Protein AF-A0A7S1SVM9-F1 (afdb_monomer_lite)

Radius of gyration: 19.33 Å; chains: 1; bounding box: 45×24×55 Å

InterPro domains:
  IPR018108 Mitochondrial carrier protein, transmembrane region [PF00153] (4-77)
  IPR018108 Mitochondrial carrier protein, transmembrane region [PF00153] (90-143)
  IPR018108 Mitochondrial carrier protein, transmembrane region [PS50920] (1-79)
  IPR018108 Mitochondrial carrier protein, transmembrane region [PS50920] (87-148)
  IPR023395 Mitochondrial carrier protein domain superfamily [G3DSA:1.50.40.10] (1-147)
  IPR023395 Mitochondrial carrier protein domain superfamily [SSF103506] (2-143)
  IPR044677 Mitochondrial phosphate carrier protein SLC25A3/Pic2/Mir1-like [PTHR45671] (4-144)

Organism: NCBI:txid63592

Secondary structure (DSSP, 8-state):
-HHHHHHHHHHHHHHHHHHHSPTT-HHHHHHHH-HHHHHHHHHHHH-GGGGGTTHHHHHHHHHHHHHHHHHHHHHHH---TT--THHHHHHHHHHHHHHHHHHHHHHHHHHHHHHHHHH-TTS-SSHHHHHHHHHHHHHHHHHHTT--

Structure (mmCIF, N/CA/C/O backbone):
data_AF-A0A7S1SVM9-F1
#
_entry.id   AF-A0A7S1SVM9-F1
#
loop_
_atom_site.group_PDB
_atom_site.id
_atom_site.type_symbol
_atom_site.label_atom_id
_atom_site.label_alt_id
_atom_site.label_comp_id
_atom_site.label_asym_id
_atom_site.label_entity_id
_atom_site.label_seq_id
_atom_site.pdbx_PDB_ins_code
_atom_site.Cartn_x
_atom_site.Cartn_y
_atom_site.Cartn_z
_atom_site.occupancy
_atom_site.B_iso_or_equiv
_atom_site.auth_seq_id
_atom_site.auth_comp_id
_atom_site.auth_asym_id
_atom_site.auth_atom_id
_atom_site.pdbx_PDB_model_num
ATOM 1 N N . ALA A 1 1 ? 11.012 -4.746 -2.452 1.00 62.59 1 ALA A N 1
ATOM 2 C CA . ALA A 1 1 ? 9.863 -3.818 -2.349 1.00 62.59 1 ALA A CA 1
ATOM 3 C C . ALA A 1 1 ? 8.728 -4.460 -1.556 1.00 62.59 1 ALA A C 1
ATOM 5 O O . ALA A 1 1 ? 8.517 -4.076 -0.416 1.00 62.59 1 ALA A O 1
ATOM 6 N N . CYS A 1 2 ? 8.072 -5.489 -2.097 1.00 73.00 2 CYS A N 1
ATOM 7 C CA . CYS A 1 2 ? 6.959 -6.179 -1.444 1.00 73.00 2 CYS A CA 1
ATOM 8 C C . CYS A 1 2 ? 7.267 -6.712 -0.027 1.00 73.00 2 CYS A C 1
ATOM 10 O O . CYS A 1 2 ? 6.501 -6.457 0.899 1.00 73.00 2 CYS A O 1
ATOM 12 N N . GLU A 1 3 ? 8.406 -7.384 0.173 1.00 71.75 3 GLU A N 1
ATOM 13 C CA . GLU A 1 3 ? 8.820 -7.897 1.492 1.00 71.75 3 GLU A CA 1
ATOM 14 C C . GLU A 1 3 ? 9.016 -6.770 2.515 1.00 71.75 3 GLU A C 1
ATOM 16 O O . GLU A 1 3 ? 8.453 -6.812 3.605 1.00 71.75 3 GLU A O 1
ATOM 21 N N . SER A 1 4 ? 9.738 -5.713 2.133 1.00 74.69 4 SER A N 1
ATOM 22 C CA . SER A 1 4 ? 10.010 -4.552 2.988 1.00 74.69 4 SER A CA 1
ATOM 23 C C . SER A 1 4 ? 8.727 -3.839 3.428 1.00 74.69 4 SER A C 1
ATOM 25 O O . SER A 1 4 ? 8.590 -3.498 4.599 1.00 74.69 4 SER A O 1
ATOM 27 N N . HIS A 1 5 ? 7.766 -3.656 2.517 1.00 79.19 5 HIS A N 1
ATOM 28 C CA . HIS A 1 5 ? 6.472 -3.050 2.846 1.00 79.19 5 HIS A CA 1
ATOM 29 C C . HIS A 1 5 ? 5.581 -3.985 3.670 1.00 79.19 5 HIS A C 1
ATOM 31 O O . HIS A 1 5 ? 4.892 -3.527 4.575 1.00 79.19 5 HIS A O 1
ATOM 37 N N . SER A 1 6 ? 5.631 -5.295 3.417 1.00 78.06 6 SER A N 1
ATOM 38 C CA . SER A 1 6 ? 4.847 -6.280 4.174 1.00 78.06 6 SER A CA 1
ATOM 39 C C . SER A 1 6 ? 5.280 -6.361 5.642 1.00 78.06 6 SER A C 1
ATOM 41 O O . SER A 1 6 ? 4.431 -6.490 6.519 1.00 78.06 6 SER A O 1
ATOM 43 N N . VAL A 1 7 ? 6.580 -6.211 5.926 1.00 84.62 7 VAL A N 1
ATOM 44 C CA . VAL A 1 7 ? 7.110 -6.132 7.303 1.00 84.62 7 VAL A CA 1
ATOM 45 C C . VAL A 1 7 ? 6.631 -4.867 8.029 1.00 84.62 7 VAL A C 1
ATOM 47 O O . VAL A 1 7 ? 6.468 -4.883 9.247 1.00 84.62 7 VAL A O 1
ATOM 50 N N . GLY A 1 8 ? 6.361 -3.783 7.295 1.00 86.12 8 GLY A N 1
ATOM 51 C CA . GLY A 1 8 ? 5.838 -2.527 7.842 1.00 86.12 8 GLY A CA 1
ATOM 52 C C . GLY A 1 8 ? 4.346 -2.546 8.192 1.00 86.12 8 GLY A C 1
ATOM 53 O O . GLY A 1 8 ? 3.898 -1.689 8.951 1.00 86.12 8 GLY A O 1
ATOM 54 N N . VAL A 1 9 ? 3.578 -3.535 7.716 1.00 85.75 9 VAL A N 1
ATOM 55 C CA . VAL A 1 9 ? 2.109 -3.573 7.861 1.00 85.75 9 VAL A CA 1
ATOM 56 C C . VAL A 1 9 ? 1.628 -3.439 9.314 1.00 85.75 9 VAL A C 1
ATOM 58 O O . VAL A 1 9 ? 0.749 -2.610 9.545 1.00 85.75 9 VAL A O 1
ATOM 61 N N . PRO A 1 10 ? 2.206 -4.132 10.318 1.00 85.19 10 PRO A N 1
ATOM 62 C CA . PRO A 1 10 ? 1.804 -3.956 11.717 1.00 85.19 10 PRO A CA 1
ATOM 63 C C . PRO A 1 10 ? 1.913 -2.515 12.210 1.00 85.19 10 PRO A C 1
ATOM 65 O O . PRO A 1 10 ? 1.045 -2.028 12.934 1.00 85.19 10 PRO A O 1
ATOM 68 N N . LEU A 1 11 ? 2.972 -1.816 11.801 1.00 88.00 11 LEU A N 1
ATOM 69 C CA . LEU A 1 11 ? 3.204 -0.428 12.175 1.00 88.00 11 LEU A CA 1
ATOM 70 C C . LEU A 1 11 ? 2.208 0.508 11.481 1.00 88.00 11 LEU A C 1
ATOM 72 O O . LEU A 1 11 ? 1.689 1.435 12.106 1.00 88.00 11 LEU A O 1
ATOM 76 N N . ASP A 1 12 ? 1.935 0.261 10.203 1.00 85.56 12 ASP A N 1
ATOM 77 C CA . ASP A 1 12 ? 1.025 1.076 9.400 1.00 85.56 12 ASP A CA 1
ATOM 78 C C . ASP A 1 12 ? -0.429 0.921 9.858 1.00 85.56 12 ASP A C 1
ATOM 80 O O . ASP A 1 12 ? -1.158 1.913 9.932 1.00 85.56 12 ASP A O 1
ATOM 84 N N . VAL A 1 13 ? -0.836 -0.284 10.271 1.00 85.31 13 VAL A N 1
ATOM 85 C CA . VAL A 1 13 ? -2.142 -0.519 10.906 1.00 85.31 13 VAL A CA 1
ATOM 86 C C . VAL A 1 13 ? -2.278 0.320 12.171 1.00 85.31 13 VAL A C 1
ATOM 88 O O . VAL A 1 13 ? -3.255 1.046 12.326 1.00 85.31 13 VAL A O 1
ATOM 91 N N . VAL A 1 14 ? -1.294 0.289 13.072 1.00 86.50 14 VAL A N 1
ATOM 92 C CA . VAL A 1 14 ? -1.379 1.057 14.325 1.00 86.50 14 VAL A CA 1
ATOM 93 C C . VAL A 1 14 ? -1.470 2.554 14.037 1.00 86.50 14 VAL A C 1
ATOM 95 O O . VAL A 1 14 ? -2.330 3.234 14.593 1.00 86.50 14 VAL A O 1
ATOM 98 N N . LYS A 1 15 ? -0.637 3.074 13.128 1.00 87.56 15 LYS A N 1
ATOM 99 C CA . LYS A 1 15 ? -0.654 4.497 12.759 1.00 87.56 15 LYS A CA 1
ATOM 100 C C . LYS A 1 15 ? -1.991 4.924 12.166 1.00 87.56 15 LYS A C 1
ATOM 102 O O . LYS A 1 15 ? -2.547 5.926 12.602 1.00 87.56 15 LYS A O 1
ATOM 107 N N . THR A 1 16 ? -2.512 4.173 11.202 1.00 85.88 16 THR A N 1
ATOM 108 C CA . THR A 1 16 ? -3.785 4.500 10.543 1.00 85.88 16 THR A CA 1
ATOM 109 C C . THR A 1 16 ? -4.957 4.432 11.521 1.00 85.88 16 THR A C 1
ATOM 111 O O . THR A 1 16 ? -5.773 5.349 11.543 1.00 85.88 16 THR A O 1
ATOM 114 N N . ARG A 1 17 ? -4.999 3.437 12.419 1.00 85.81 17 ARG A N 1
ATOM 115 C CA . ARG A 1 17 ? -6.027 3.344 13.474 1.00 85.81 17 ARG A CA 1
ATOM 116 C C . ARG A 1 17 ? -5.953 4.512 14.458 1.00 85.81 17 ARG A C 1
ATOM 118 O O . ARG A 1 17 ? -6.983 5.085 14.795 1.00 85.81 17 ARG A O 1
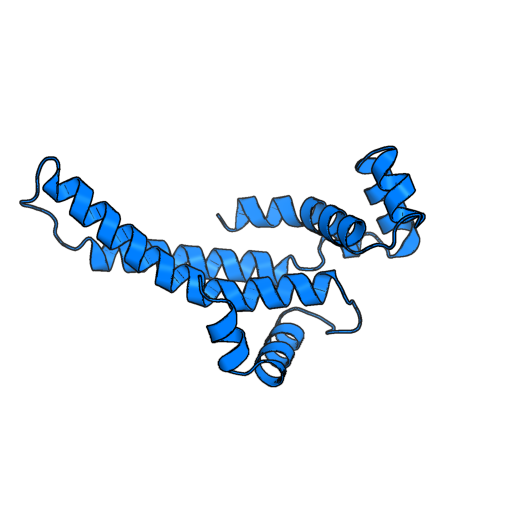ATOM 125 N N . VAL A 1 18 ? -4.753 4.910 14.880 1.00 87.81 18 VAL A N 1
ATOM 126 C CA . VAL A 1 18 ? -4.556 6.072 15.767 1.00 87.81 18 VAL A CA 1
ATOM 127 C C . VAL A 1 18 ? -4.951 7.382 15.076 1.00 87.81 18 VAL A C 1
ATOM 129 O O . VAL A 1 18 ? -5.575 8.236 15.703 1.00 87.81 18 VAL A O 1
ATOM 132 N N . GLN A 1 19 ? -4.621 7.540 13.792 1.00 84.19 19 GLN A N 1
ATOM 133 C CA . GLN A 1 19 ? -4.979 8.722 12.998 1.00 84.19 19 GLN A CA 1
ATOM 134 C C . GLN A 1 19 ? -6.487 8.809 12.722 1.00 84.19 19 GLN A C 1
ATOM 136 O O . GLN A 1 19 ? -7.030 9.909 12.668 1.00 84.19 19 GLN A O 1
ATOM 141 N N . ALA A 1 20 ? -7.160 7.666 12.595 1.00 85.56 20 ALA A N 1
ATOM 142 C CA . ALA A 1 20 ? -8.608 7.565 12.436 1.00 85.56 20 ALA A CA 1
ATOM 143 C C . ALA A 1 20 ? -9.391 7.797 13.734 1.00 85.56 20 ALA A C 1
ATOM 145 O O . ALA A 1 20 ? -10.565 8.168 13.699 1.00 85.56 20 ALA A O 1
ATOM 146 N N . ALA A 1 21 ? -8.771 7.517 14.883 1.00 85.50 21 ALA A N 1
ATOM 147 C CA . ALA A 1 21 ? -9.455 7.544 16.161 1.00 85.50 21 ALA A CA 1
ATOM 148 C C . ALA A 1 21 ? -9.814 8.986 16.581 1.00 85.50 21 ALA A C 1
ATOM 150 O O . ALA A 1 21 ? -8.983 9.895 16.446 1.00 85.50 21 ALA A O 1
ATOM 151 N N . PRO A 1 22 ? -11.015 9.212 17.153 1.00 84.62 22 PRO A N 1
ATOM 152 C CA . PRO A 1 22 ? -11.422 10.524 17.646 1.00 84.62 22 PRO A CA 1
ATOM 153 C C . PRO A 1 22 ? -10.415 11.115 18.637 1.00 84.62 22 PRO A C 1
ATOM 155 O O . PRO A 1 22 ? -9.760 10.389 19.400 1.00 84.62 22 PRO A O 1
ATOM 158 N N . ALA A 1 23 ? -10.320 12.447 18.659 1.00 81.69 23 ALA A N 1
ATOM 159 C CA . ALA A 1 23 ? -9.523 13.158 19.653 1.00 81.69 23 ALA A CA 1
ATOM 160 C C . ALA A 1 23 ? -10.007 12.798 21.070 1.00 81.69 23 ALA A C 1
ATOM 162 O O . ALA A 1 23 ? -11.203 12.835 21.351 1.00 81.69 23 ALA A O 1
ATOM 163 N N . GLY A 1 24 ? -9.079 12.402 21.946 1.00 78.81 24 GLY A N 1
ATOM 164 C CA . GLY A 1 24 ? -9.391 11.954 23.309 1.00 78.81 24 GLY A CA 1
ATOM 165 C C . GLY A 1 24 ? -9.846 10.494 23.440 1.00 78.81 24 GLY A C 1
ATOM 166 O O . GLY A 1 24 ? -10.157 10.061 24.547 1.00 78.81 24 GLY A O 1
ATOM 167 N N . SER A 1 25 ? -9.868 9.711 22.356 1.00 85.25 25 SER A N 1
ATOM 168 C CA . SER A 1 25 ? -10.094 8.263 22.450 1.00 85.25 25 SER A CA 1
ATOM 169 C C . SER A 1 25 ? -8.990 7.567 23.256 1.00 85.25 25 SER A C 1
ATOM 171 O O . SER A 1 25 ? -7.822 7.966 23.217 1.00 85.25 25 SER A O 1
ATOM 173 N N . LYS A 1 26 ? -9.353 6.478 23.947 1.00 85.00 26 LYS A N 1
ATOM 174 C CA . LYS A 1 26 ? -8.404 5.671 24.732 1.00 85.00 26 LYS A CA 1
ATOM 175 C C . LYS A 1 26 ? -7.237 5.179 23.882 1.00 85.00 26 LYS A C 1
ATOM 177 O O . LYS A 1 26 ? -6.097 5.269 24.316 1.00 85.00 26 LYS A O 1
ATOM 182 N N . LEU A 1 27 ? -7.503 4.756 22.645 1.00 84.19 27 LEU A N 1
ATOM 183 C CA . LEU A 1 27 ? -6.464 4.337 21.707 1.00 84.19 27 LEU A CA 1
ATOM 184 C C . LEU A 1 27 ? -5.426 5.443 21.456 1.00 84.19 27 LEU A C 1
ATOM 186 O O . LEU A 1 27 ? -4.224 5.189 21.495 1.00 84.19 27 LEU A O 1
ATOM 190 N N . ARG A 1 28 ? -5.878 6.678 21.226 1.00 83.88 28 ARG A N 1
ATOM 191 C CA . ARG A 1 28 ? -4.982 7.808 20.970 1.00 83.88 28 ARG A CA 1
ATOM 192 C C . ARG A 1 28 ? -4.184 8.195 22.215 1.00 83.88 28 ARG A C 1
ATOM 194 O O . ARG A 1 28 ? -2.979 8.381 22.111 1.00 83.88 28 ARG A O 1
ATOM 201 N N . GLN A 1 29 ? -4.823 8.204 23.385 1.00 86.00 29 GLN A N 1
ATOM 202 C CA . GLN A 1 29 ? -4.141 8.424 24.666 1.00 86.00 29 GLN A CA 1
ATOM 203 C C . GLN A 1 29 ? -3.066 7.359 24.934 1.00 86.00 29 GLN A C 1
ATOM 205 O O . GLN A 1 29 ? -1.963 7.682 25.358 1.00 86.00 29 GLN A O 1
ATOM 210 N N . GLN A 1 30 ? -3.353 6.086 24.650 1.00 85.56 30 GLN A N 1
ATOM 211 C CA . GLN A 1 30 ? -2.375 5.003 24.798 1.00 85.56 30 GLN A CA 1
ATOM 212 C C . GLN A 1 30 ? -1.225 5.134 23.791 1.00 85.56 30 GLN A C 1
ATOM 214 O O . GLN A 1 30 ? -0.070 4.923 24.147 1.00 85.56 30 GLN A O 1
ATOM 219 N N . ALA A 1 31 ? -1.511 5.540 22.552 1.00 85.19 31 ALA A N 1
ATOM 220 C CA . ALA A 1 31 ? -0.481 5.787 21.547 1.00 85.19 31 ALA A CA 1
ATOM 221 C C . ALA A 1 31 ? 0.427 6.987 21.887 1.00 85.19 31 ALA A C 1
ATOM 223 O O . ALA A 1 31 ? 1.602 6.967 21.522 1.00 85.19 31 ALA A O 1
ATOM 224 N N . GLU A 1 32 ? -0.083 7.993 22.607 1.00 84.38 32 GLU A N 1
ATOM 225 C CA . GLU A 1 32 ? 0.701 9.127 23.128 1.00 84.38 32 GLU A CA 1
ATOM 226 C C . GLU A 1 32 ? 1.675 8.708 24.242 1.00 84.38 32 GLU A C 1
ATOM 228 O O . GLU A 1 32 ? 2.777 9.247 24.320 1.00 84.38 32 GLU A O 1
ATOM 233 N N . VAL A 1 33 ? 1.312 7.713 25.062 1.00 86.88 33 VAL A N 1
ATOM 234 C CA . VAL A 1 33 ? 2.223 7.100 26.052 1.00 86.88 33 VAL A CA 1
ATOM 235 C C . VAL A 1 33 ? 3.349 6.330 25.354 1.00 86.88 33 VAL A C 1
ATOM 237 O O . VAL A 1 33 ? 4.490 6.321 25.814 1.00 86.88 33 VAL A O 1
ATOM 240 N N . GLY A 1 34 ? 3.041 5.693 24.225 1.00 86.19 34 GLY A N 1
ATOM 241 C CA . GLY A 1 34 ? 4.030 5.091 23.345 1.00 86.19 34 GLY A CA 1
ATOM 242 C C . GLY A 1 34 ? 3.414 4.129 22.337 1.00 86.19 34 GLY A C 1
ATOM 243 O O . GLY A 1 34 ? 2.353 3.545 22.557 1.00 86.19 34 GLY A O 1
ATOM 244 N N . LEU A 1 35 ? 4.126 3.892 21.234 1.00 84.94 35 LEU A N 1
ATOM 245 C CA . LEU A 1 35 ? 3.648 3.018 20.160 1.00 84.94 35 LEU A CA 1
ATOM 246 C C . LEU A 1 35 ? 3.324 1.598 20.657 1.00 84.94 35 LEU A C 1
ATOM 248 O O . LEU A 1 35 ? 2.315 1.024 20.257 1.00 84.94 35 LEU A O 1
ATOM 252 N N . LEU A 1 36 ? 4.148 1.048 21.555 1.00 87.56 36 LEU A N 1
ATOM 253 C CA . LEU A 1 36 ? 3.915 -0.275 22.140 1.00 87.56 36 LEU A CA 1
ATOM 254 C C . LEU A 1 36 ? 2.648 -0.315 23.003 1.00 87.56 36 LEU A C 1
ATOM 256 O O . LEU A 1 36 ? 1.952 -1.321 22.972 1.00 87.56 36 LEU A O 1
ATOM 260 N N . ALA A 1 37 ? 2.318 0.768 23.714 1.00 87.19 37 ALA A N 1
ATOM 261 C CA . ALA A 1 37 ? 1.077 0.866 24.484 1.00 87.19 37 ALA A CA 1
ATOM 262 C C . ALA A 1 37 ? -0.155 0.947 23.563 1.00 87.19 37 ALA A C 1
ATOM 264 O O . ALA A 1 37 ? -1.177 0.318 23.828 1.00 87.19 37 ALA A O 1
ATOM 265 N N . GLY A 1 38 ? -0.038 1.637 22.423 1.00 86.00 38 GLY A N 1
ATOM 266 C CA . GLY A 1 38 ? -1.055 1.601 21.367 1.00 86.00 38 GLY A CA 1
ATOM 267 C C . GLY A 1 38 ? -1.245 0.199 20.769 1.00 86.00 38 GLY A C 1
ATOM 268 O O . GLY A 1 38 ? -2.377 -0.252 20.603 1.00 86.00 38 GLY A O 1
ATOM 269 N N . VAL A 1 39 ? -0.148 -0.521 20.497 1.00 88.06 39 VAL A N 1
ATOM 270 C CA . VAL A 1 39 ? -0.178 -1.910 19.999 1.00 88.06 39 VAL A CA 1
ATOM 271 C C . VAL A 1 39 ? -0.848 -2.844 21.007 1.00 88.06 39 VAL A C 1
ATOM 273 O O . VAL A 1 39 ? -1.746 -3.594 20.631 1.00 88.06 39 VAL A O 1
ATOM 276 N N . THR A 1 40 ? -0.439 -2.815 22.279 1.00 89.12 40 THR A N 1
ATOM 277 C CA . THR A 1 40 ? -1.001 -3.704 23.308 1.00 89.12 40 THR A CA 1
ATOM 278 C C . THR A 1 40 ? -2.479 -3.429 23.546 1.00 89.12 40 THR A C 1
ATOM 280 O O . THR A 1 40 ? -3.248 -4.378 23.689 1.00 89.12 40 THR A O 1
ATOM 283 N N . HIS A 1 41 ? -2.898 -2.160 23.509 1.00 88.62 41 HIS A N 1
ATOM 284 C CA . HIS A 1 41 ? -4.309 -1.789 23.572 1.00 88.62 41 HIS A CA 1
ATOM 285 C C . HIS A 1 41 ? -5.102 -2.372 22.393 1.00 88.62 41 HIS A C 1
ATOM 287 O O . HIS A 1 41 ? -6.147 -2.981 22.602 1.00 88.62 41 HIS A O 1
ATOM 293 N N . LEU A 1 42 ? -4.584 -2.263 21.162 1.00 85.50 42 LEU A N 1
ATOM 294 C CA . LEU A 1 42 ? -5.225 -2.837 19.971 1.00 85.50 42 LEU A CA 1
ATOM 295 C C . LEU A 1 42 ? -5.373 -4.360 20.052 1.00 85.50 42 LEU A C 1
ATOM 297 O O . LEU A 1 42 ? -6.431 -4.895 19.727 1.00 85.50 42 LEU A O 1
ATOM 301 N N . ILE A 1 43 ? -4.315 -5.055 20.479 1.00 90.25 43 ILE A N 1
ATOM 302 C CA . ILE A 1 43 ? -4.340 -6.514 20.647 1.00 90.25 43 ILE A CA 1
ATOM 303 C C . ILE A 1 43 ? -5.361 -6.906 21.722 1.00 90.25 43 ILE A C 1
ATOM 305 O O . ILE A 1 43 ? -6.068 -7.897 21.549 1.00 90.25 43 ILE A O 1
ATOM 309 N N . GLY A 1 44 ? -5.442 -6.142 22.816 1.00 88.94 44 GLY A N 1
ATOM 310 C CA . GLY A 1 44 ? -6.366 -6.395 23.919 1.00 88.94 44 GLY A CA 1
ATOM 311 C C . GLY A 1 44 ? -7.837 -6.196 23.551 1.00 88.94 44 GLY A C 1
ATOM 312 O O . GLY A 1 44 ? -8.675 -6.977 23.992 1.00 88.94 44 GLY A O 1
ATOM 313 N N . GLU A 1 45 ? -8.156 -5.189 22.735 1.00 87.25 45 GLU A N 1
ATOM 314 C CA . GLU A 1 45 ? -9.539 -4.918 22.322 1.00 87.25 45 GLU A CA 1
ATOM 315 C C . GLU A 1 45 ? -9.994 -5.777 21.140 1.00 87.25 45 GLU A C 1
ATOM 317 O O . GLU A 1 45 ? -11.125 -6.258 21.126 1.00 87.25 45 GLU A O 1
ATOM 322 N N . GLU A 1 46 ? -9.134 -5.970 20.137 1.00 82.88 46 GLU A N 1
ATOM 323 C CA . GLU A 1 46 ? -9.564 -6.509 18.844 1.00 82.88 46 GLU A CA 1
ATOM 324 C C . GLU A 1 46 ? -8.781 -7.746 18.371 1.00 82.88 46 GLU A C 1
ATOM 326 O O . GLU A 1 46 ? -8.991 -8.214 17.241 1.00 82.88 46 GLU A O 1
ATOM 331 N N . GLY A 1 47 ? -7.891 -8.270 19.219 1.00 87.75 47 GLY A N 1
ATOM 332 C CA . GLY A 1 47 ? -7.077 -9.458 18.973 1.00 87.75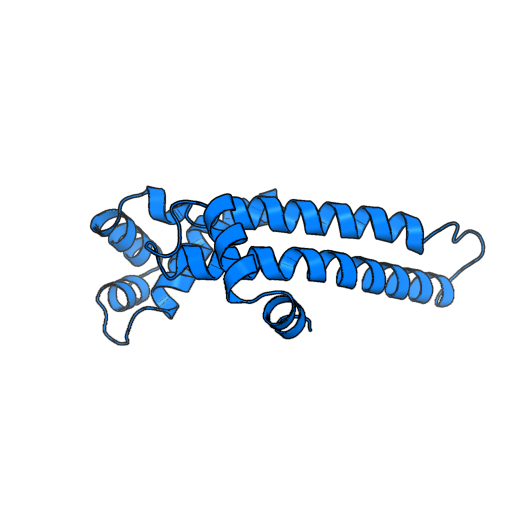 47 GLY A CA 1
ATOM 333 C C . GLY A 1 47 ? -5.812 -9.203 18.139 1.00 87.75 47 GLY A C 1
ATOM 334 O O . GLY A 1 47 ? -5.707 -8.203 17.430 1.00 87.75 47 GLY A O 1
ATOM 335 N N . PRO A 1 48 ? -4.833 -10.127 18.164 1.00 86.81 48 PRO A N 1
ATOM 336 C CA . PRO A 1 48 ? -3.536 -9.944 17.503 1.00 86.81 48 PRO A CA 1
ATOM 337 C C . PRO A 1 48 ? -3.608 -9.942 15.970 1.00 86.81 48 PRO A C 1
ATOM 339 O O . PRO A 1 48 ? -2.742 -9.366 15.314 1.00 86.81 48 PRO A O 1
ATOM 342 N N . SER A 1 49 ? -4.647 -10.543 15.381 1.00 85.38 49 SER A N 1
ATOM 343 C CA . SER A 1 49 ? -4.826 -10.608 13.926 1.00 85.38 49 SER A CA 1
ATOM 344 C C . SER A 1 49 ? -5.025 -9.236 13.276 1.00 85.38 49 SER A C 1
ATOM 346 O O . SER A 1 49 ? -4.818 -9.108 12.070 1.00 85.38 49 SER A O 1
ATOM 348 N N . ILE A 1 50 ? -5.381 -8.206 14.056 1.00 84.06 50 ILE A N 1
ATOM 349 C CA . ILE A 1 50 ? -5.550 -6.835 13.560 1.00 84.06 50 ILE A CA 1
ATOM 350 C C . ILE A 1 50 ? -4.293 -6.281 12.914 1.00 84.06 50 ILE A C 1
ATOM 352 O O . ILE A 1 50 ? -4.363 -5.609 11.895 1.00 84.06 50 ILE A O 1
ATOM 356 N N . LEU A 1 51 ? -3.129 -6.613 13.467 1.00 85.75 51 LEU A N 1
ATOM 357 C CA . LEU A 1 51 ? -1.853 -6.062 13.025 1.00 85.75 51 LEU A CA 1
ATOM 358 C C . LEU A 1 51 ? -1.477 -6.524 11.613 1.00 85.75 51 LEU A C 1
ATOM 360 O O . LEU A 1 51 ? -0.616 -5.931 10.976 1.00 85.75 51 LEU A O 1
ATOM 364 N N . LEU A 1 52 ? -2.122 -7.577 11.113 1.00 85.94 52 LEU A N 1
ATOM 365 C CA . LEU A 1 52 ? -1.917 -8.099 9.764 1.00 85.94 52 LEU A CA 1
ATOM 366 C C . LEU A 1 52 ? -3.052 -7.699 8.810 1.00 85.94 52 LEU A C 1
ATOM 368 O O . LEU A 1 52 ? -3.059 -8.097 7.641 1.00 85.94 52 LEU A O 1
ATOM 372 N N . GLN A 1 53 ? -4.020 -6.906 9.277 1.00 82.94 53 GLN A N 1
ATOM 373 C CA . GLN A 1 53 ? -5.102 -6.410 8.438 1.00 82.94 53 GLN A CA 1
ATOM 374 C C . GLN A 1 53 ? -4.526 -5.503 7.347 1.00 82.94 53 GLN A C 1
ATOM 376 O O . GLN A 1 53 ? -3.763 -4.582 7.611 1.00 82.94 53 GLN A O 1
ATOM 381 N N . GLY A 1 54 ? -4.852 -5.799 6.088 1.00 80.31 54 GLY A N 1
ATOM 382 C CA . GLY A 1 54 ? -4.267 -5.094 4.944 1.00 80.31 54 GLY A CA 1
ATOM 383 C C . GLY A 1 54 ? -2.936 -5.667 4.436 1.00 80.31 54 GLY A C 1
ATOM 384 O O . GLY A 1 54 ? -2.436 -5.176 3.426 1.00 80.31 54 GLY A O 1
ATOM 385 N N . MET A 1 55 ? -2.405 -6.750 5.021 1.00 86.12 55 MET A N 1
ATOM 386 C CA . MET A 1 55 ? -1.181 -7.402 4.526 1.00 86.12 55 MET A CA 1
ATOM 387 C C . MET A 1 55 ? -1.330 -7.954 3.100 1.00 86.12 55 MET A C 1
ATOM 389 O O . MET A 1 55 ? -0.445 -7.758 2.275 1.00 86.12 55 MET A O 1
ATOM 393 N N . GLY A 1 56 ? -2.459 -8.599 2.785 1.00 85.31 56 GLY A N 1
ATOM 394 C CA . GLY A 1 56 ? -2.742 -9.125 1.441 1.00 85.31 56 GLY A CA 1
ATOM 395 C C . GLY A 1 56 ? -2.722 -8.051 0.339 1.00 85.31 56 GLY A C 1
ATOM 396 O O . GLY A 1 56 ? -1.964 -8.204 -0.618 1.00 85.31 56 GLY A O 1
ATOM 397 N N . PRO A 1 57 ? -3.493 -6.951 0.477 1.00 85.06 57 PRO A N 1
ATOM 398 C CA . PRO A 1 57 ? -3.444 -5.822 -0.450 1.00 85.06 57 PRO A CA 1
ATOM 399 C C . PRO A 1 57 ? -2.045 -5.204 -0.583 1.00 85.06 57 PRO A C 1
ATOM 401 O O . PRO A 1 57 ? -1.618 -4.928 -1.698 1.00 85.06 57 PRO A O 1
ATOM 404 N N . THR A 1 58 ? -1.311 -5.027 0.525 1.00 85.31 58 THR A N 1
ATOM 405 C CA . THR A 1 58 ? 0.061 -4.489 0.508 1.00 85.31 58 THR A CA 1
ATOM 406 C C . THR A 1 58 ? 1.002 -5.400 -0.270 1.00 85.31 58 THR A C 1
ATOM 408 O O . THR A 1 58 ? 1.684 -4.946 -1.186 1.00 85.31 58 THR A O 1
ATOM 411 N N . PHE A 1 59 ? 1.018 -6.693 0.057 1.00 87.50 59 PHE A N 1
ATOM 412 C CA . PHE A 1 59 ? 1.883 -7.655 -0.612 1.00 87.50 59 PHE A CA 1
ATOM 413 C C . PHE A 1 59 ? 1.579 -7.691 -2.114 1.00 87.50 59 PHE A C 1
ATOM 415 O O . PHE A 1 59 ? 2.452 -7.461 -2.947 1.00 87.50 59 PHE A O 1
ATOM 422 N N . PHE A 1 60 ? 0.313 -7.906 -2.476 1.00 86.81 60 PHE A N 1
ATOM 423 C CA . PHE A 1 60 ? -0.072 -8.029 -3.877 1.00 86.81 60 PHE A CA 1
ATOM 424 C C . PHE A 1 60 ? 0.124 -6.719 -4.657 1.00 86.81 60 PHE A C 1
ATOM 426 O O . PHE A 1 60 ? 0.621 -6.748 -5.779 1.00 86.81 60 PHE A O 1
ATOM 433 N N . GLY A 1 61 ? -0.181 -5.571 -4.047 1.00 85.69 61 GLY A N 1
ATOM 434 C CA . GLY A 1 61 ? 0.035 -4.250 -4.634 1.00 85.69 61 GLY A CA 1
ATOM 435 C C . GLY A 1 61 ? 1.489 -3.993 -4.992 1.00 85.69 61 GLY A C 1
ATOM 436 O O . GLY A 1 61 ? 1.806 -3.756 -6.157 1.00 85.69 61 GLY A O 1
ATOM 437 N N . TYR A 1 62 ? 2.392 -4.089 -4.017 1.00 87.38 62 TYR A N 1
ATOM 438 C CA . TYR A 1 62 ? 3.813 -3.829 -4.259 1.00 87.38 62 TYR A CA 1
ATOM 439 C C . TYR A 1 62 ? 4.485 -4.917 -5.101 1.00 87.38 62 TYR A C 1
ATOM 441 O O . TYR A 1 62 ? 5.493 -4.645 -5.757 1.00 87.38 62 TYR A O 1
ATOM 449 N N . PHE A 1 63 ? 3.945 -6.139 -5.107 1.00 89.56 63 PHE A N 1
ATOM 450 C CA . PHE A 1 63 ? 4.359 -7.173 -6.050 1.00 89.56 63 PHE A CA 1
ATOM 451 C C . PHE A 1 63 ? 4.041 -6.752 -7.490 1.00 89.56 63 PHE A C 1
ATOM 453 O O . PHE A 1 63 ? 4.955 -6.659 -8.306 1.00 89.56 63 PHE A O 1
ATOM 460 N N . VAL A 1 64 ? 2.780 -6.413 -7.780 1.00 88.06 64 VAL A N 1
ATOM 461 C CA . VAL A 1 64 ? 2.340 -5.987 -9.118 1.00 88.06 64 VAL A CA 1
ATOM 462 C C . VAL A 1 64 ? 3.061 -4.714 -9.563 1.00 88.06 64 VAL A C 1
ATOM 464 O O . VAL A 1 64 ? 3.587 -4.677 -10.675 1.00 88.06 64 VAL A O 1
ATOM 467 N N . GLN A 1 65 ? 3.165 -3.704 -8.692 1.00 88.88 65 GLN A N 1
ATOM 468 C CA . GLN A 1 65 ? 3.901 -2.471 -8.986 1.00 88.88 65 GLN A CA 1
ATOM 469 C C . GLN A 1 65 ? 5.361 -2.771 -9.346 1.00 88.88 65 GLN A C 1
ATOM 471 O O . GLN A 1 65 ? 5.865 -2.264 -10.345 1.00 88.88 65 GLN A O 1
ATOM 476 N N . GLY A 1 66 ? 6.038 -3.611 -8.555 1.00 87.88 66 GLY A N 1
ATOM 477 C CA . GLY A 1 66 ? 7.426 -3.996 -8.798 1.00 87.88 66 GLY A CA 1
ATOM 478 C C . GLY A 1 66 ? 7.594 -4.728 -10.128 1.00 87.88 66 GLY A C 1
ATOM 479 O O . GLY A 1 66 ? 8.450 -4.352 -10.929 1.00 87.88 66 GLY A O 1
ATOM 480 N N . SER A 1 67 ? 6.756 -5.732 -10.395 1.00 89.44 67 SER A N 1
ATOM 481 C CA . SER A 1 67 ? 6.783 -6.491 -11.649 1.00 89.44 67 SER A CA 1
ATOM 482 C C . SER A 1 67 ? 6.569 -5.594 -12.867 1.00 89.44 67 SER A C 1
ATOM 484 O O . SER A 1 67 ? 7.335 -5.682 -13.827 1.00 89.44 67 SER A O 1
ATOM 486 N N . LEU A 1 68 ? 5.577 -4.699 -12.817 1.00 90.25 68 LEU A N 1
ATOM 487 C CA . LEU A 1 68 ? 5.297 -3.761 -13.903 1.00 90.25 68 LEU A CA 1
ATOM 488 C C . LEU A 1 68 ? 6.441 -2.769 -14.088 1.00 90.25 68 LEU A C 1
ATOM 490 O O . LEU A 1 68 ? 6.952 -2.644 -15.195 1.00 90.25 68 LEU A O 1
ATOM 494 N N . LYS A 1 69 ? 6.901 -2.126 -13.013 1.00 89.69 69 LYS A N 1
ATOM 495 C CA . LYS A 1 69 ? 7.986 -1.142 -13.057 1.00 89.69 69 LYS A CA 1
ATOM 496 C C . LYS A 1 69 ? 9.255 -1.714 -13.678 1.00 89.69 69 LYS A C 1
ATOM 498 O O . LYS A 1 69 ? 9.790 -1.130 -14.613 1.00 89.69 69 LYS A O 1
ATOM 503 N N . TYR A 1 70 ? 9.750 -2.848 -13.181 1.00 89.69 70 TYR A N 1
ATOM 504 C CA . TYR A 1 70 ? 11.005 -3.419 -13.681 1.00 89.69 70 TYR A CA 1
ATOM 505 C C . TYR A 1 70 ? 10.847 -4.078 -15.055 1.00 89.69 70 TYR A C 1
ATOM 507 O O . TYR A 1 70 ? 11.777 -4.019 -15.859 1.00 89.69 70 TYR A O 1
ATOM 515 N N . GLY A 1 71 ? 9.683 -4.668 -15.345 1.00 90.88 71 GLY A N 1
ATOM 516 C CA . GLY A 1 71 ? 9.381 -5.228 -16.661 1.00 90.88 71 GLY A CA 1
ATOM 517 C C . GLY A 1 71 ? 9.303 -4.145 -17.736 1.00 90.88 71 GLY A C 1
ATOM 518 O O . GLY A 1 71 ? 10.037 -4.195 -18.722 1.00 90.88 71 GLY A O 1
ATOM 519 N N . LEU A 1 72 ? 8.477 -3.119 -17.515 1.00 89.50 72 LEU A N 1
ATOM 520 C CA . LEU A 1 72 ? 8.315 -1.994 -18.439 1.00 89.50 72 LEU A CA 1
ATOM 521 C C . LEU A 1 72 ? 9.583 -1.158 -18.548 1.00 89.50 72 LEU A C 1
ATOM 523 O O . LEU A 1 72 ? 9.911 -0.723 -19.645 1.00 89.50 72 LEU A O 1
ATOM 527 N N . TYR A 1 73 ? 10.340 -0.980 -17.462 1.00 89.81 73 TYR A N 1
ATOM 528 C CA . TYR A 1 73 ? 11.618 -0.276 -17.531 1.00 89.81 73 TYR A CA 1
ATOM 529 C C . TYR A 1 73 ? 12.582 -0.942 -18.518 1.00 89.81 73 TYR A C 1
ATOM 531 O O . TYR A 1 73 ? 13.234 -0.238 -19.280 1.00 89.81 73 TYR A O 1
ATOM 539 N N . GLN A 1 74 ? 12.656 -2.277 -18.560 1.00 88.88 74 GLN A N 1
ATOM 540 C CA . GLN A 1 74 ? 13.505 -2.965 -19.540 1.00 88.88 74 GLN A CA 1
ATOM 541 C C . GLN A 1 74 ? 13.007 -2.776 -20.976 1.00 88.88 74 GLN A C 1
ATOM 543 O O . GLN A 1 74 ? 13.816 -2.554 -21.875 1.00 88.88 74 GLN A O 1
ATOM 548 N N . VAL A 1 75 ? 11.688 -2.793 -21.181 1.00 88.94 75 VAL A N 1
ATOM 549 C CA . VAL A 1 75 ? 11.077 -2.545 -22.495 1.00 88.94 75 VAL A CA 1
ATOM 550 C C . VAL A 1 75 ? 11.332 -1.109 -22.964 1.00 88.94 75 VAL A C 1
ATOM 552 O O . VAL A 1 75 ? 11.762 -0.902 -24.094 1.00 88.94 75 VAL A O 1
ATOM 555 N N . PHE A 1 76 ? 11.109 -0.117 -22.101 1.00 86.12 76 PHE A N 1
ATOM 556 C CA . PHE A 1 76 ? 11.249 1.305 -22.430 1.00 86.12 76 PHE A CA 1
ATOM 557 C C . PHE A 1 76 ? 12.700 1.763 -22.525 1.00 86.12 76 PHE A C 1
ATOM 559 O O . PHE A 1 76 ? 13.023 2.614 -23.352 1.00 86.12 76 PHE A O 1
ATOM 566 N N . LYS A 1 77 ? 13.590 1.200 -21.703 1.00 84.44 77 LYS A N 1
ATOM 567 C CA . LYS A 1 77 ? 15.025 1.460 -21.819 1.00 84.44 77 LYS A CA 1
ATOM 568 C C . LYS A 1 77 ? 15.554 0.961 -23.164 1.00 84.44 77 LYS A C 1
ATOM 570 O O . LYS A 1 77 ? 16.390 1.650 -23.751 1.00 84.44 77 LYS A O 1
ATOM 575 N N . GLY A 1 78 ? 15.034 -0.169 -23.656 1.00 82.50 78 GLY A N 1
ATOM 576 C CA . GLY A 1 78 ? 15.401 -0.748 -24.946 1.00 82.50 78 GLY A CA 1
ATOM 577 C C . GLY A 1 78 ? 16.914 -0.913 -25.100 1.00 82.50 78 GLY A C 1
ATOM 578 O O . GLY A 1 78 ? 17.659 -0.936 -24.114 1.00 82.50 78 GLY A O 1
ATOM 579 N N . ASP A 1 79 ? 17.382 -0.991 -26.344 1.00 73.81 79 ASP A N 1
ATOM 580 C CA . ASP A 1 79 ? 18.813 -0.899 -26.608 1.00 73.81 79 ASP A CA 1
ATOM 581 C C . ASP A 1 79 ? 19.251 0.571 -26.569 1.00 73.81 79 ASP A C 1
ATOM 583 O O . ASP A 1 79 ? 18.979 1.355 -27.476 1.00 73.81 79 ASP A O 1
ATOM 587 N N . SER A 1 80 ? 19.893 0.963 -25.469 1.00 78.44 80 SER A N 1
ATOM 588 C CA . SER A 1 80 ? 20.487 2.295 -25.316 1.00 78.44 80 SER A CA 1
ATOM 589 C C . SER A 1 80 ? 21.934 2.348 -25.834 1.00 78.44 80 SER A C 1
ATOM 591 O O . SER A 1 80 ? 22.631 3.328 -25.554 1.00 78.44 80 SER A O 1
ATOM 593 N N . ALA A 1 81 ? 22.418 1.304 -26.527 1.00 71.56 81 ALA A N 1
ATOM 594 C CA . ALA A 1 81 ? 23.767 1.238 -27.084 1.00 71.56 81 ALA A CA 1
ATOM 595 C C . ALA A 1 81 ? 23.976 2.345 -28.130 1.00 71.56 81 ALA A C 1
ATOM 597 O O . ALA A 1 81 ? 23.633 2.221 -29.300 1.00 71.56 81 ALA A O 1
ATOM 598 N N . GLY A 1 82 ? 24.515 3.476 -27.681 1.00 79.00 82 GLY A N 1
ATOM 599 C CA . GLY A 1 82 ? 24.747 4.659 -28.510 1.00 79.00 82 GLY A CA 1
ATOM 600 C C . GLY A 1 82 ? 24.488 5.967 -27.772 1.00 79.00 82 GLY A C 1
ATOM 601 O O . GLY A 1 82 ? 25.076 6.988 -28.120 1.00 79.00 82 GLY A O 1
ATOM 602 N N . LEU A 1 83 ? 23.676 5.948 -26.709 1.00 85.25 83 LEU A N 1
ATOM 603 C CA . LEU A 1 83 ? 23.526 7.106 -25.834 1.00 85.25 83 LEU A CA 1
ATOM 604 C C . LEU A 1 83 ? 24.655 7.156 -24.802 1.00 85.25 83 LEU A C 1
ATOM 606 O O . LEU A 1 83 ? 24.960 6.170 -24.133 1.00 85.25 83 LEU A O 1
ATOM 610 N N . VAL A 1 84 ? 25.233 8.342 -24.621 1.00 90.69 84 VAL A N 1
ATOM 611 C CA . VAL A 1 84 ? 26.283 8.623 -23.633 1.00 90.69 84 VAL A CA 1
ATOM 612 C C . VAL A 1 84 ? 26.016 9.946 -22.917 1.00 90.69 84 VAL A C 1
ATOM 614 O O . VAL A 1 84 ? 25.306 10.819 -23.420 1.00 90.69 84 VAL A O 1
ATOM 617 N N . GLY A 1 85 ? 26.575 10.092 -21.714 1.00 91.69 85 GLY A N 1
ATOM 618 C CA . GLY A 1 85 ? 26.461 11.314 -20.918 1.00 91.69 85 GLY A CA 1
ATOM 619 C C . GLY A 1 85 ? 25.011 11.680 -20.581 1.00 91.69 85 GLY A C 1
ATOM 620 O O . GLY A 1 85 ? 24.204 10.820 -20.230 1.00 91.69 85 GLY A O 1
ATOM 621 N N . ALA A 1 86 ? 24.675 12.967 -20.692 1.00 91.50 86 ALA A N 1
ATOM 622 C CA . ALA A 1 86 ? 23.363 13.495 -20.310 1.00 91.50 86 ALA A CA 1
ATOM 623 C C . ALA A 1 86 ? 22.194 12.863 -21.087 1.00 91.50 86 ALA A C 1
ATOM 625 O O . ALA A 1 86 ? 21.123 12.665 -20.519 1.00 91.50 86 ALA A O 1
ATOM 626 N N . ALA A 1 87 ? 22.400 12.498 -22.357 1.00 86.94 87 ALA A N 1
ATOM 627 C CA . ALA A 1 87 ? 21.355 11.900 -23.184 1.00 86.94 87 ALA A CA 1
ATOM 628 C C . ALA A 1 87 ? 20.954 10.501 -22.678 1.00 86.94 87 ALA A C 1
ATOM 630 O O . ALA A 1 87 ? 19.768 10.179 -22.622 1.00 86.94 87 ALA A O 1
ATOM 631 N N . LEU A 1 88 ? 21.927 9.700 -22.225 1.00 90.62 88 LEU A N 1
ATOM 632 C CA . LEU A 1 88 ? 21.663 8.396 -21.607 1.00 90.62 88 LEU A CA 1
ATOM 633 C C . LEU A 1 88 ? 20.888 8.544 -20.294 1.00 90.62 88 LEU A C 1
ATOM 635 O O . LEU A 1 88 ? 19.942 7.797 -20.050 1.00 90.62 88 LEU A O 1
ATOM 639 N N . VAL A 1 89 ? 21.277 9.515 -19.463 1.00 90.56 89 VAL A N 1
ATOM 640 C CA . VAL A 1 89 ? 20.596 9.790 -18.190 1.00 90.56 89 VAL A CA 1
ATOM 641 C C . VAL A 1 89 ? 19.151 10.212 -18.442 1.00 90.56 89 VAL A C 1
ATOM 643 O O . VAL A 1 89 ? 18.244 9.657 -17.828 1.00 90.56 89 VAL A O 1
ATOM 646 N N . LEU A 1 90 ? 18.918 11.134 -19.381 1.00 91.56 90 LEU A N 1
ATOM 647 C CA . LEU A 1 90 ? 17.575 11.600 -19.719 1.00 91.56 90 LEU A CA 1
ATOM 648 C C . LEU A 1 90 ? 16.687 10.448 -20.212 1.00 91.56 90 LEU A C 1
ATOM 650 O O . LEU A 1 90 ? 15.566 10.295 -19.732 1.00 91.56 90 LEU A O 1
ATOM 654 N N . HIS A 1 91 ? 17.205 9.601 -21.109 1.00 89.81 91 HIS A N 1
ATOM 655 C CA . HIS A 1 91 ? 16.481 8.429 -21.615 1.00 89.81 91 HIS A CA 1
ATOM 656 C C . HIS A 1 91 ? 16.093 7.466 -20.489 1.00 89.81 91 HIS A C 1
ATOM 658 O O . HIS A 1 91 ? 14.946 7.036 -20.397 1.00 89.81 91 HIS A O 1
ATOM 664 N N . GLN A 1 92 ? 17.023 7.177 -19.575 1.00 90.00 92 GLN A N 1
ATOM 665 C CA . GLN A 1 92 ? 16.757 6.306 -18.430 1.00 90.00 92 GLN A CA 1
ATOM 666 C C . GLN A 1 92 ? 15.739 6.903 -17.457 1.00 90.00 92 GLN A C 1
ATOM 668 O O . GLN A 1 92 ? 14.920 6.154 -16.929 1.00 90.00 92 GLN A O 1
ATOM 673 N N . VAL A 1 93 ? 15.773 8.218 -17.224 1.00 92.69 93 VAL A N 1
ATOM 674 C CA . VAL A 1 93 ? 14.801 8.908 -16.365 1.00 92.69 93 VAL A CA 1
ATOM 675 C C . VAL A 1 93 ? 13.412 8.865 -16.991 1.00 92.69 93 VAL A C 1
ATOM 677 O O . VAL A 1 93 ? 12.466 8.486 -16.312 1.00 92.69 93 VAL A O 1
ATOM 680 N N . VAL A 1 94 ? 13.278 9.175 -18.283 1.00 91.56 94 VAL A N 1
ATOM 681 C CA . VAL A 1 94 ? 11.980 9.121 -18.977 1.00 91.56 94 VAL A CA 1
ATOM 682 C C . VAL A 1 94 ? 11.427 7.696 -18.997 1.00 91.56 94 VAL A C 1
ATOM 684 O O . VAL A 1 94 ? 10.263 7.490 -18.658 1.00 91.56 94 VAL A O 1
ATOM 687 N N . ALA A 1 95 ? 12.264 6.702 -19.312 1.00 91.25 95 ALA A N 1
ATOM 688 C CA . ALA A 1 95 ? 11.873 5.295 -19.288 1.00 91.25 95 ALA A CA 1
ATOM 689 C C . ALA A 1 95 ? 11.453 4.832 -17.883 1.00 91.25 95 ALA A C 1
ATOM 691 O O . ALA A 1 95 ? 10.459 4.121 -17.735 1.00 91.25 95 ALA A O 1
ATOM 692 N N . ALA A 1 96 ? 12.186 5.245 -16.843 1.00 90.50 96 ALA A N 1
ATOM 693 C CA . ALA A 1 96 ? 11.852 4.927 -15.459 1.00 90.50 96 ALA A CA 1
ATOM 694 C C . ALA A 1 96 ? 10.537 5.582 -15.027 1.00 90.50 96 ALA A C 1
ATOM 696 O O . ALA A 1 96 ? 9.689 4.891 -14.469 1.00 90.50 96 ALA A O 1
ATOM 697 N N . SER A 1 97 ? 10.343 6.869 -15.320 1.00 91.19 97 SER A N 1
ATOM 698 C CA . SER A 1 97 ? 9.115 7.594 -14.987 1.00 91.19 97 SER A CA 1
ATOM 699 C C . SER A 1 97 ? 7.900 6.983 -15.679 1.00 91.19 97 SER A C 1
ATOM 701 O O . SER A 1 97 ? 6.909 6.701 -15.017 1.00 91.19 97 SER A O 1
ATOM 703 N N . ALA A 1 98 ? 7.991 6.689 -16.981 1.00 90.56 98 ALA A N 1
ATOM 704 C CA . ALA A 1 98 ? 6.899 6.062 -17.724 1.00 90.56 98 ALA A CA 1
ATOM 705 C C . ALA A 1 98 ? 6.533 4.676 -17.164 1.00 90.56 98 ALA A C 1
ATOM 707 O O . ALA A 1 98 ? 5.355 4.353 -17.017 1.00 90.56 98 ALA A O 1
ATOM 708 N N . ALA A 1 99 ? 7.533 3.858 -16.817 1.00 89.69 99 ALA A N 1
ATOM 709 C CA . ALA A 1 99 ? 7.300 2.551 -16.205 1.00 89.69 99 ALA A CA 1
ATOM 710 C C . ALA A 1 99 ? 6.679 2.668 -14.802 1.00 89.69 99 ALA A C 1
ATOM 712 O O . ALA A 1 99 ? 5.803 1.877 -14.442 1.00 89.69 99 ALA A O 1
ATOM 713 N N . ASP A 1 100 ? 7.112 3.657 -14.018 1.00 88.75 100 ASP A N 1
ATOM 714 C CA . ASP A 1 100 ? 6.609 3.899 -12.667 1.00 88.75 100 ASP A CA 1
ATOM 715 C C . ASP A 1 100 ? 5.160 4.401 -12.679 1.00 88.75 100 ASP A C 1
ATOM 717 O O . ASP A 1 100 ? 4.358 3.906 -11.895 1.00 88.75 100 ASP A O 1
ATOM 721 N N . THR A 1 101 ? 4.769 5.277 -13.614 1.00 89.12 101 THR A N 1
ATOM 722 C CA . THR A 1 101 ? 3.373 5.734 -13.750 1.00 89.12 101 THR A CA 1
ATOM 723 C C . THR A 1 101 ? 2.417 4.566 -14.001 1.00 89.12 101 THR A C 1
ATOM 725 O O . THR A 1 101 ? 1.369 4.470 -13.360 1.00 89.12 101 THR A O 1
ATOM 728 N N . VAL A 1 102 ? 2.790 3.628 -14.878 1.00 87.81 102 VAL A N 1
ATOM 729 C CA . VAL A 1 102 ? 1.973 2.433 -15.152 1.00 87.81 102 VAL A CA 1
ATOM 730 C C . VAL A 1 102 ? 1.907 1.516 -13.930 1.00 87.81 102 VAL A C 1
ATOM 732 O O . VAL A 1 102 ? 0.827 1.052 -13.563 1.00 87.81 102 VAL A O 1
ATOM 735 N N . GLY A 1 103 ? 3.043 1.281 -13.265 1.00 87.25 103 GLY A N 1
ATOM 736 C CA . GLY A 1 103 ? 3.084 0.485 -12.037 1.00 87.25 103 GLY A CA 1
ATOM 737 C C . GLY A 1 103 ? 2.232 1.090 -10.919 1.00 87.25 103 GLY A C 1
ATOM 738 O O . GLY A 1 103 ? 1.482 0.375 -10.256 1.00 87.25 103 GLY A O 1
ATOM 739 N N . SER A 1 104 ? 2.306 2.407 -10.740 1.00 85.94 104 SER A N 1
ATOM 740 C CA . SER A 1 104 ? 1.559 3.147 -9.723 1.00 85.94 104 SER A CA 1
ATOM 741 C C . SER A 1 104 ? 0.058 3.169 -10.015 1.00 85.94 104 SER A C 1
ATOM 743 O O . SER A 1 104 ? -0.729 2.966 -9.099 1.00 85.94 104 SER A O 1
ATOM 745 N N . THR A 1 105 ? -0.352 3.259 -11.284 1.00 85.62 105 THR A N 1
ATOM 746 C CA . THR A 1 105 ? -1.770 3.144 -11.684 1.00 85.62 105 THR A CA 1
ATOM 747 C C . THR A 1 105 ? -2.380 1.806 -11.252 1.00 85.62 105 THR A C 1
ATOM 749 O O . THR A 1 105 ? -3.511 1.753 -10.776 1.00 85.62 105 THR A O 1
ATOM 752 N N . ALA A 1 106 ? -1.621 0.713 -11.376 1.00 84.94 106 ALA A N 1
ATOM 753 C CA . ALA A 1 106 ? -2.057 -0.603 -10.913 1.00 84.94 106 ALA A CA 1
ATOM 754 C C . ALA A 1 106 ? -2.029 -0.743 -9.377 1.00 84.94 106 ALA A C 1
ATOM 756 O O . ALA A 1 106 ? -2.805 -1.517 -8.815 1.00 84.94 106 ALA A O 1
ATOM 757 N N . LEU A 1 107 ? -1.148 -0.003 -8.694 1.00 85.75 107 LEU A N 1
ATOM 758 C CA . LEU A 1 107 ? -1.014 -0.011 -7.236 1.00 85.75 107 LEU A CA 1
ATOM 759 C C . LEU A 1 107 ? -2.131 0.775 -6.529 1.00 85.75 107 LEU A C 1
ATOM 761 O O . LEU A 1 107 ? -2.638 0.301 -5.511 1.00 85.75 107 LEU A O 1
ATOM 765 N N . CYS A 1 108 ? -2.537 1.934 -7.058 1.00 85.94 108 CYS A N 1
ATOM 766 C CA . CYS A 1 108 ? -3.543 2.820 -6.454 1.00 85.94 108 CYS A CA 1
ATOM 767 C C . CYS A 1 108 ? -4.815 2.102 -5.949 1.00 85.94 108 CYS A C 1
ATOM 769 O O . CYS A 1 108 ? -5.145 2.244 -4.767 1.00 85.94 108 CYS A O 1
ATOM 771 N N . PRO A 1 109 ? -5.518 1.268 -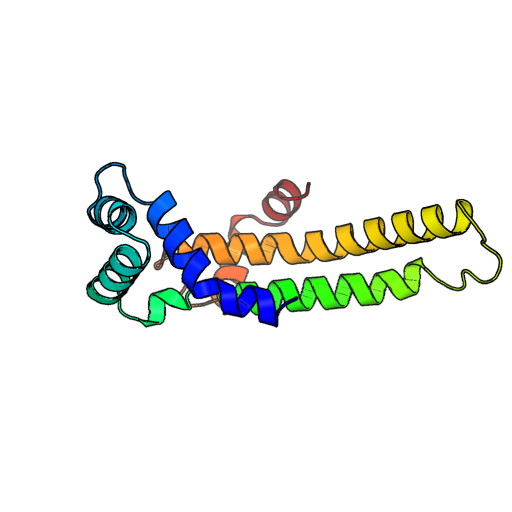6.746 1.00 82.75 109 PRO A N 1
ATOM 772 C CA . PRO A 1 109 ? -6.732 0.592 -6.270 1.00 82.75 109 PRO A CA 1
ATOM 773 C C . PRO A 1 109 ? -6.469 -0.420 -5.144 1.00 82.75 109 PRO A C 1
ATOM 775 O O . PRO A 1 109 ? -7.329 -0.677 -4.294 1.00 82.75 109 PRO A O 1
ATOM 778 N N . LEU A 1 110 ? -5.269 -0.999 -5.108 1.00 85.56 110 LEU A N 1
ATOM 779 C CA . LEU A 1 110 ? -4.863 -1.954 -4.080 1.00 85.56 110 LEU A CA 1
ATOM 780 C C . LEU A 1 110 ? -4.545 -1.234 -2.763 1.00 85.56 110 LEU A C 1
ATOM 782 O O . LEU A 1 110 ? -4.926 -1.721 -1.696 1.00 85.56 110 LEU A O 1
ATOM 786 N N . GLU A 1 111 ? -3.947 -0.042 -2.821 1.00 83.94 111 GLU A N 1
ATOM 787 C CA . GLU A 1 111 ? -3.776 0.813 -1.642 1.00 83.94 111 GLU A CA 1
ATOM 788 C C . GLU A 1 111 ? -5.101 1.360 -1.109 1.00 83.94 111 GLU A C 1
ATOM 790 O O . GLU A 1 111 ? -5.320 1.346 0.104 1.00 83.94 111 GLU A O 1
ATOM 795 N N . ALA A 1 112 ? -6.022 1.762 -1.985 1.00 84.19 112 ALA A N 1
ATOM 796 C CA . ALA A 1 112 ? -7.366 2.170 -1.578 1.00 84.19 112 ALA A CA 1
ATOM 797 C C . ALA A 1 112 ? -8.107 1.021 -0.868 1.00 84.19 112 ALA A C 1
ATOM 799 O O . ALA A 1 112 ? -8.687 1.206 0.208 1.00 84.19 112 ALA A O 1
ATOM 800 N N . THR A 1 113 ? -7.997 -0.203 -1.401 1.00 84.81 113 THR A N 1
ATOM 801 C CA . THR A 1 113 ? -8.543 -1.413 -0.761 1.00 84.81 113 THR A CA 1
ATOM 802 C C . THR A 1 113 ? -7.909 -1.660 0.611 1.00 84.81 113 THR A C 1
ATOM 804 O O . THR A 1 113 ? -8.626 -1.959 1.568 1.00 84.81 113 THR A O 1
ATOM 807 N N . ARG A 1 114 ? -6.579 -1.510 0.740 1.00 84.94 114 ARG A N 1
ATOM 808 C CA . ARG A 1 114 ? -5.858 -1.614 2.022 1.00 84.94 114 ARG A CA 1
ATOM 809 C C . ARG A 1 114 ? -6.432 -0.647 3.050 1.00 84.94 114 ARG A C 1
ATOM 811 O O . ARG A 1 114 ? -6.778 -1.076 4.144 1.00 84.94 114 ARG A O 1
ATOM 818 N N . ILE A 1 115 ? -6.528 0.637 2.702 1.00 83.44 115 ILE A N 1
ATOM 819 C CA . ILE A 1 115 ? -6.976 1.685 3.625 1.00 83.44 115 ILE A CA 1
ATOM 820 C C . ILE A 1 115 ? -8.392 1.378 4.110 1.00 83.44 115 ILE A C 1
ATOM 822 O O . ILE A 1 115 ? -8.613 1.332 5.314 1.00 83.44 115 ILE A O 1
ATOM 826 N N . ARG A 1 116 ? -9.334 1.073 3.210 1.00 84.50 116 ARG A N 1
ATOM 827 C CA . ARG A 1 116 ? -10.716 0.758 3.610 1.00 84.50 116 ARG A CA 1
ATOM 828 C C . ARG A 1 116 ? -10.805 -0.468 4.512 1.00 84.50 116 ARG A C 1
ATOM 830 O O . ARG A 1 116 ? -11.488 -0.410 5.529 1.00 84.50 116 ARG A O 1
ATOM 837 N N . LEU A 1 117 ? -10.070 -1.536 4.190 1.00 83.88 117 LEU A N 1
ATOM 838 C CA . LEU A 1 117 ? -10.011 -2.729 5.036 1.00 83.88 117 LEU A CA 1
ATOM 839 C C . LEU A 1 117 ? -9.429 -2.429 6.419 1.00 83.88 117 LEU A C 1
ATOM 841 O O . LEU A 1 117 ? -9.887 -3.017 7.387 1.00 83.88 117 LEU A O 1
ATOM 845 N N . VAL A 1 118 ? -8.427 -1.557 6.533 1.00 82.00 118 VAL A N 1
ATOM 846 C CA . VAL A 1 118 ? -7.811 -1.204 7.825 1.00 82.00 118 VAL A CA 1
ATOM 847 C C . VAL A 1 118 ? -8.691 -0.243 8.638 1.00 82.00 118 VAL A C 1
ATOM 849 O O . VAL A 1 118 ? -8.730 -0.319 9.867 1.00 82.00 118 VAL A O 1
ATOM 852 N N . MET A 1 119 ? -9.429 0.641 7.968 1.00 79.94 119 MET A N 1
ATOM 853 C CA . MET A 1 119 ? -10.298 1.633 8.605 1.00 79.94 119 MET A CA 1
ATOM 854 C C . MET A 1 119 ? -11.615 1.027 9.099 1.00 79.94 119 MET A C 1
ATOM 856 O O . MET A 1 119 ? -12.015 1.290 10.235 1.00 79.94 119 MET A O 1
ATOM 860 N N . ASP A 1 120 ? -12.260 0.190 8.283 1.00 82.56 120 ASP A N 1
ATOM 861 C CA . ASP A 1 120 ? -13.546 -0.440 8.582 1.00 82.56 120 ASP A CA 1
ATOM 862 C C . ASP A 1 120 ? -13.480 -1.965 8.410 1.00 82.56 120 ASP A C 1
ATOM 864 O O . ASP A 1 120 ? -13.364 -2.505 7.309 1.00 82.56 120 ASP A O 1
ATOM 868 N N . ARG A 1 121 ? -13.624 -2.685 9.527 1.00 73.06 121 ARG A N 1
ATOM 869 C CA . ARG A 1 121 ? -13.635 -4.154 9.541 1.00 73.06 121 ARG A CA 1
ATOM 870 C C . ARG A 1 121 ? -14.890 -4.768 8.926 1.00 73.06 121 ARG A C 1
ATOM 872 O O . ARG A 1 121 ? -14.851 -5.920 8.505 1.00 73.06 121 ARG A O 1
ATOM 879 N N . THR A 1 122 ? -15.998 -4.034 8.893 1.00 83.75 122 THR A N 1
ATOM 880 C CA . THR A 1 122 ? -17.265 -4.504 8.315 1.00 83.75 122 THR A CA 1
ATOM 881 C C . THR A 1 122 ? -17.308 -4.340 6.797 1.00 83.75 122 THR A C 1
ATOM 883 O O . THR A 1 122 ? -18.204 -4.869 6.136 1.00 83.75 122 THR A O 1
ATOM 886 N N . TYR A 1 123 ? -16.302 -3.673 6.225 1.00 83.19 123 TYR A N 1
ATOM 887 C CA . TYR A 1 123 ? -16.211 -3.431 4.794 1.00 83.19 123 TYR A CA 1
ATOM 888 C C . TYR A 1 123 ? -16.120 -4.731 3.982 1.00 83.19 123 TYR A C 1
ATOM 890 O O . TYR A 1 123 ? -16.868 -4.921 3.022 1.00 83.19 123 TYR A O 1
ATOM 898 N N . ALA A 1 124 ? -15.234 -5.657 4.355 1.00 85.56 124 ALA A N 1
ATOM 899 C CA . ALA A 1 124 ? -15.142 -6.963 3.709 1.00 85.56 124 ALA A CA 1
ATOM 900 C C . ALA A 1 124 ? -14.366 -7.977 4.567 1.00 85.56 124 ALA A C 1
ATOM 902 O O . ALA A 1 124 ? -13.438 -7.594 5.277 1.00 85.56 124 ALA A O 1
ATOM 903 N N . PRO A 1 125 ? -14.665 -9.286 4.443 1.00 81.69 125 PRO A N 1
ATOM 904 C CA . PRO A 1 125 ? -13.990 -10.336 5.212 1.00 81.69 125 PRO A CA 1
ATOM 905 C C . PRO A 1 125 ? -12.539 -10.596 4.769 1.00 81.69 125 PRO A C 1
ATOM 907 O O . PRO A 1 125 ? -11.836 -11.387 5.391 1.00 81.69 125 PRO A O 1
ATOM 910 N N . GLY A 1 126 ? -12.073 -9.970 3.684 1.00 83.56 126 GLY A N 1
ATOM 911 C CA . GLY A 1 126 ? -10.714 -10.145 3.189 1.00 83.56 126 GLY A CA 1
ATOM 912 C C . GLY A 1 126 ? -10.402 -9.298 1.960 1.00 83.56 126 GLY A C 1
ATOM 913 O O . GLY A 1 126 ? -11.236 -8.531 1.479 1.00 83.56 126 GLY A O 1
ATOM 914 N N . PHE A 1 127 ? -9.191 -9.485 1.433 1.00 83.44 127 PHE A N 1
ATOM 915 C CA . PHE A 1 127 ? -8.662 -8.735 0.293 1.00 83.44 127 PHE A CA 1
ATOM 916 C C . PHE A 1 127 ? -9.518 -8.851 -0.970 1.00 83.44 127 PHE A C 1
ATOM 918 O O . PHE A 1 127 ? -10.016 -7.838 -1.443 1.00 83.44 127 PHE A O 1
ATOM 925 N N . LEU A 1 128 ? -9.691 -10.061 -1.517 1.00 85.88 128 LEU A N 1
ATOM 926 C CA . LEU A 1 128 ? -10.386 -10.251 -2.797 1.00 85.88 128 LEU A CA 1
ATOM 927 C C . LEU A 1 128 ? -11.843 -9.758 -2.745 1.00 85.88 128 LEU A C 1
ATOM 929 O O . LEU A 1 128 ? -12.240 -9.014 -3.645 1.00 85.88 128 LEU A O 1
ATOM 933 N N . PRO A 1 129 ? -12.630 -10.068 -1.691 1.00 86.31 129 PRO A N 1
ATOM 934 C CA . PRO A 1 129 ? -13.956 -9.482 -1.532 1.00 86.31 129 PRO A CA 1
ATOM 935 C C . PRO A 1 129 ? -13.910 -7.952 -1.423 1.00 86.31 129 PRO A C 1
ATOM 937 O O . PRO A 1 129 ? -14.701 -7.286 -2.084 1.00 86.31 129 PRO A O 1
ATOM 940 N N . GLY A 1 130 ? -12.959 -7.391 -0.666 1.00 85.31 130 GLY A N 1
ATOM 941 C CA . GLY A 1 130 ? -12.789 -5.943 -0.508 1.00 85.31 130 GLY A CA 1
ATOM 942 C C . GLY A 1 130 ? -12.430 -5.228 -1.809 1.00 85.31 130 GLY A C 1
ATOM 943 O O . GLY A 1 130 ? -13.014 -4.190 -2.108 1.00 85.31 130 GLY A O 1
ATOM 944 N N . LEU A 1 131 ? -11.544 -5.816 -2.615 1.00 85.25 131 LEU A N 1
ATOM 945 C CA . LEU A 1 131 ? -11.171 -5.306 -3.933 1.00 85.25 131 LEU A CA 1
ATOM 946 C C . LEU A 1 131 ? -12.362 -5.362 -4.894 1.00 85.25 131 LEU A C 1
ATOM 948 O O . LEU A 1 131 ? -12.648 -4.390 -5.583 1.00 85.25 131 LEU A O 1
ATOM 952 N N . SER A 1 132 ? -13.095 -6.481 -4.909 1.00 86.25 132 SER A N 1
ATOM 953 C CA . SER A 1 132 ? -14.282 -6.630 -5.760 1.00 86.25 132 SER A CA 1
ATOM 954 C C . SER A 1 132 ? -15.398 -5.653 -5.384 1.00 86.25 132 SER A C 1
ATOM 956 O O . SER A 1 132 ? -16.089 -5.131 -6.257 1.00 86.25 132 SER A O 1
ATOM 958 N N . ARG A 1 133 ? -15.556 -5.382 -4.083 1.00 86.50 133 ARG A N 1
ATOM 959 C CA . ARG A 1 133 ? -16.512 -4.412 -3.558 1.00 86.50 133 ARG A CA 1
ATOM 960 C C . ARG A 1 133 ? -16.094 -2.996 -3.932 1.00 86.50 133 ARG A C 1
ATOM 962 O O . ARG A 1 133 ? -16.916 -2.267 -4.471 1.00 86.50 133 ARG A O 1
ATOM 969 N N . LEU A 1 134 ? -14.818 -2.652 -3.750 1.00 84.38 134 LEU A N 1
ATOM 970 C CA . LEU A 1 134 ? -14.285 -1.347 -4.137 1.00 84.38 134 LEU A CA 1
ATOM 971 C C . LEU A 1 134 ? -14.473 -1.083 -5.633 1.00 84.38 134 LEU A C 1
ATOM 973 O O . LEU A 1 134 ? -14.994 -0.041 -6.009 1.00 84.38 134 LEU A O 1
ATOM 977 N N . ALA A 1 135 ? -14.140 -2.062 -6.478 1.00 83.75 135 ALA A N 1
ATOM 978 C CA . ALA A 1 135 ? -14.307 -1.956 -7.924 1.00 83.75 135 ALA A CA 1
ATOM 979 C C . ALA A 1 135 ? -15.770 -1.723 -8.346 1.00 83.75 135 ALA A C 1
ATOM 981 O O . ALA A 1 135 ? -16.024 -1.090 -9.367 1.00 83.75 135 ALA A O 1
ATOM 982 N N . ARG A 1 136 ? -16.740 -2.223 -7.567 1.00 84.31 136 ARG A N 1
ATOM 983 C CA . ARG A 1 136 ? -18.174 -1.983 -7.796 1.00 84.31 136 ARG A CA 1
ATOM 984 C C . ARG A 1 136 ?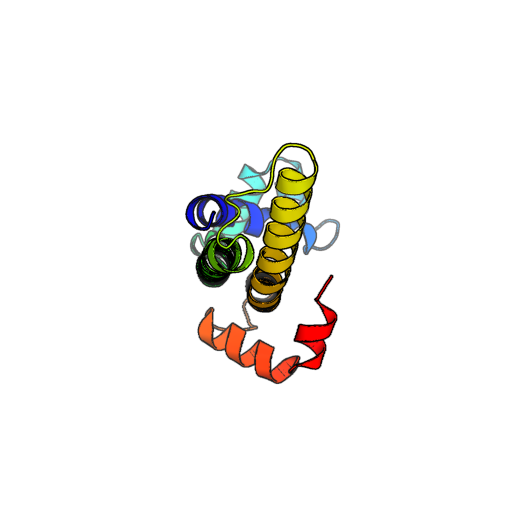 -18.652 -0.634 -7.261 1.00 84.31 136 ARG A C 1
ATOM 986 O O . ARG A 1 136 ? -19.559 -0.064 -7.851 1.00 84.31 136 ARG A O 1
ATOM 993 N N . GLU A 1 137 ? -18.088 -0.161 -6.151 1.00 82.94 137 GLU A N 1
ATOM 994 C CA . GLU A 1 137 ? -18.471 1.103 -5.507 1.00 82.94 137 GLU A CA 1
ATOM 995 C C . GLU A 1 137 ? -17.898 2.329 -6.227 1.00 82.94 137 GLU A C 1
ATOM 997 O O . GLU A 1 137 ? -18.611 3.304 -6.436 1.00 82.94 137 GLU A O 1
ATOM 1002 N N . GLU A 1 138 ? -16.620 2.286 -6.602 1.00 76.12 138 GLU A N 1
ATOM 1003 C CA . GLU A 1 138 ? -15.903 3.424 -7.192 1.00 76.12 13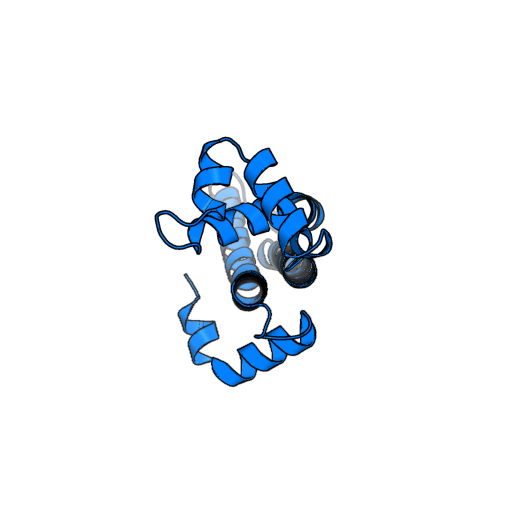8 GLU A CA 1
ATOM 1004 C C . GLU A 1 138 ? -15.863 3.389 -8.727 1.00 76.12 138 GLU A C 1
ATOM 1006 O O . GLU A 1 138 ? -15.644 4.421 -9.365 1.00 76.12 138 GLU A O 1
ATOM 1011 N N . GLY A 1 139 ? -16.088 2.220 -9.337 1.00 69.94 139 GLY A N 1
ATOM 1012 C CA . GLY A 1 139 ? -15.971 2.046 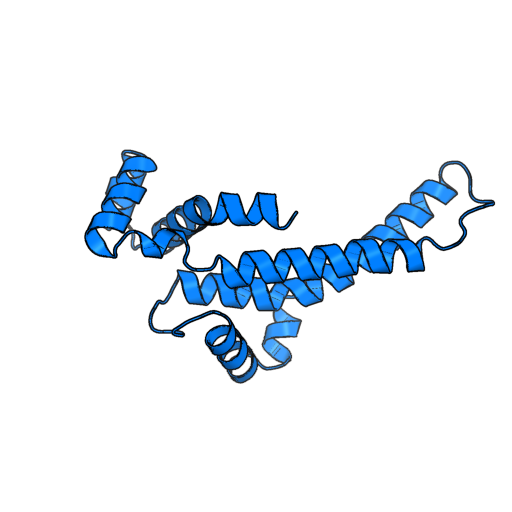-10.783 1.00 69.94 139 GLY A CA 1
ATOM 1013 C C . GLY A 1 139 ? -14.599 2.478 -11.320 1.00 69.94 139 GLY A C 1
ATOM 1014 O O . GLY A 1 139 ? -13.594 2.455 -10.609 1.00 69.94 139 GLY A O 1
ATOM 1015 N N . LEU A 1 140 ? -14.550 2.879 -12.594 1.00 62.59 140 LEU A N 1
ATOM 1016 C CA . LEU A 1 140 ? -13.345 3.469 -13.195 1.00 62.59 140 LEU A CA 1
ATOM 1017 C C . LEU A 1 140 ? -13.117 4.924 -12.747 1.00 62.59 140 LEU A C 1
ATOM 1019 O O . LEU A 1 140 ? -11.980 5.380 -12.778 1.00 62.59 140 LEU A O 1
ATOM 1023 N N . ASP A 1 141 ? -14.162 5.625 -12.297 1.00 59.72 141 ASP A N 1
ATOM 1024 C CA . ASP A 1 141 ? -14.097 7.042 -11.913 1.00 59.72 141 ASP A CA 1
ATOM 1025 C C . ASP A 1 141 ? -13.317 7.267 -10.609 1.00 59.72 141 ASP A C 1
ATOM 1027 O O . ASP A 1 141 ? -12.484 8.167 -10.541 1.00 59.72 141 ASP A O 1
ATOM 1031 N N . GLY A 1 142 ? -13.497 6.422 -9.585 1.00 59.53 142 GLY A N 1
ATOM 1032 C CA . GLY A 1 142 ? -12.667 6.494 -8.372 1.00 59.53 142 GLY A CA 1
ATOM 1033 C C . GLY A 1 142 ? -11.245 5.955 -8.582 1.00 59.53 142 GLY A C 1
ATOM 1034 O O . GLY A 1 142 ? -10.292 6.445 -7.973 1.00 59.53 142 GLY A O 1
ATOM 1035 N N . LEU A 1 143 ? -11.074 5.018 -9.524 1.00 57.31 143 LEU A N 1
ATOM 1036 C CA . LEU A 1 143 ? -9.760 4.515 -9.936 1.00 57.31 143 LEU A CA 1
ATOM 1037 C C . LEU A 1 143 ? -8.938 5.591 -10.665 1.00 57.31 143 LEU A C 1
ATOM 1039 O O . LEU A 1 143 ? -7.736 5.686 -10.445 1.00 57.31 143 LEU A O 1
ATOM 1043 N N . LEU A 1 144 ? -9.585 6.401 -11.511 1.00 57.06 144 LEU A N 1
ATOM 1044 C CA . LEU A 1 144 ? -8.977 7.527 -12.229 1.00 57.06 144 LEU A CA 1
ATOM 1045 C C . LEU A 1 144 ? -8.799 8.762 -11.332 1.00 57.06 144 LEU A C 1
ATOM 1047 O O . LEU A 1 144 ? -7.801 9.464 -11.457 1.00 57.06 144 LEU A O 1
ATOM 1051 N N . GLY A 1 145 ? -9.715 8.996 -10.387 1.00 55.34 145 GLY A N 1
ATOM 1052 C CA . GLY A 1 145 ? -9.646 10.109 -9.433 1.00 55.34 145 GLY A CA 1
ATOM 1053 C C . GLY A 1 145 ? -8.531 10.003 -8.384 1.00 55.34 145 GLY A C 1
ATOM 1054 O O . GLY A 1 145 ? -8.271 10.974 -7.679 1.00 55.34 145 GLY A O 1
ATOM 1055 N N . THR A 1 146 ? -7.868 8.847 -8.275 1.00 55.31 146 THR A N 1
ATOM 1056 C CA . THR A 1 146 ? -6.717 8.612 -7.382 1.00 55.31 146 THR A CA 1
ATOM 1057 C C . THR A 1 146 ? -5.369 8.592 -8.110 1.00 55.31 146 THR A C 1
ATOM 1059 O O . THR A 1 146 ? -4.342 8.334 -7.476 1.00 55.31 146 THR A O 1
ATOM 1062 N N . LEU A 1 147 ? -5.338 8.864 -9.423 1.00 54.41 147 LEU A N 1
ATOM 1063 C CA . LEU A 1 147 ? -4.078 9.058 -10.142 1.00 54.41 147 LEU A CA 1
ATOM 1064 C C . LEU A 1 147 ? -3.441 10.420 -9.793 1.00 54.41 147 LEU A C 1
ATOM 1066 O O . LEU A 1 147 ? -4.168 11.403 -9.644 1.00 54.41 147 LEU A O 1
ATOM 1070 N N . PRO A 1 148 ? -2.103 10.475 -9.655 1.00 49.47 148 PRO A N 1
ATOM 1071 C CA . PRO A 1 148 ? -1.358 11.714 -9.434 1.00 49.47 148 PRO A CA 1
ATOM 1072 C C . PRO A 1 148 ? -1.348 12.650 -10.650 1.00 49.47 148 PRO A C 1
ATOM 1074 O O . PRO A 1 148 ? -1.464 12.155 -11.796 1.00 49.47 148 PRO A O 1
#

Sequence (148 aa):
ACESHSVGVPLDVVKTRVQAAPAGSKLRQQAEVGLLAGVTHLIGEEGPSILLQGMGPTFFGYFVQGSLKYGLYQVFKGDSAGLVGAALVLHQVVAASAADTVGSTALCPLEATRIRLVMDRTYAPGFLPGLSRLAREEGLDGLLGTLP

Foldseek 3Di:
DLVVQLVCQLVVLLVLQLVLDDDPDPLVVLCVVHSVSSQVVCCVPPNNCLSNFLSVLSNVLVVQLVCQQVVQLPVQLDPPVPDDDPRNVVSSVVSNVVSNLVSVLSNQLSVVLSSCRSNDVVCDVDRVRSSVSSCVPCPVPVSVVRRD

pLDDT: mean 83.51, std 8.22, range [49.47, 92.69]